Protein AF-A0AAJ4YE68-F1 (afdb_monomer)

Mean predicted aligned error: 7.43 Å

pLDDT: mean 83.28, std 15.43, range [33.69, 95.69]

Solvent-accessible surface area (backbone atoms only — not comparable to full-atom values): 8503 Å² total; per-residue (Å²): 137,77,90,70,86,53,52,53,74,49,74,46,67,53,86,79,71,97,72,78,99,68,93,72,57,40,50,28,40,37,40,33,20,41,82,86,69,44,85,70,48,79,36,63,27,60,34,68,46,67,45,74,60,41,72,45,84,48,77,88,65,22,32,41,31,28,16,30,28,78,40,87,44,71,95,95,35,69,44,46,48,10,25,44,34,35,32,33,71,88,68,31,46,57,79,46,74,46,80,37,85,55,59,35,93,74,66,44,16,32,33,42,45,56,59,48,80,46,79,57,90,58,30,42,35,38,43,19,41,22,80,42,51,95,47,94,90,53,65,48,81,46,78,48,76,45,80,104

Foldseek 3Di:
DDPPPQKDKDKAFDDDDDDDPDDFFTKIWIWIAGNVRHTDDTAIEGHQFNAWADWDDDPDQKIKIKGWHWDDDPDPDIATWIWIWIARNVHRYTPDIDTDRDADPCRHHQSQHDKDWDDDPQKIKIWGFHPPPPDPPPTDIDIDMDGD

Secondary structure (DSSP, 8-state):
--TTTT-EEEEEEPPPP---SSS-PEEEEEEEE-TTS-EEEEEEEEES-SEEEEEEE-STTEEEEEEE--EE-STT-EE--EEEEEEETTT--EEEEEEE--B-TTSSBTTSS-EEEEEETTEEEEEE--S--SSTT-PPPEEEEEE-

Structure (mmCIF, N/CA/C/O backbone):
data_AF-A0AAJ4YE68-F1
#
_entry.id   AF-A0AAJ4YE68-F1
#
loop_
_atom_site.group_PDB
_atom_site.id
_atom_site.type_symbol
_atom_site.label_atom_id
_atom_site.label_alt_id
_atom_site.label_comp_id
_atom_site.label_asym_id
_atom_site.label_entity_id
_atom_site.label_seq_id
_atom_site.pdbx_PDB_ins_code
_atom_site.Cartn_x
_atom_site.Cartn_y
_atom_site.Cartn_z
_atom_site.occupancy
_atom_site.B_iso_or_equiv
_atom_site.auth_seq_id
_atom_site.auth_comp_id
_atom_site.auth_asym_id
_atom_site.auth_atom_id
_atom_site.pdbx_PDB_model_num
ATOM 1 N N . MET A 1 1 ? -19.973 2.011 15.932 1.00 33.69 1 MET A N 1
ATOM 2 C CA . MET A 1 1 ? -19.711 3.084 14.948 1.00 33.69 1 MET A CA 1
ATOM 3 C C . MET A 1 1 ? -18.455 3.819 15.403 1.00 33.69 1 MET A C 1
ATOM 5 O O . MET A 1 1 ? -18.570 4.706 16.238 1.00 33.69 1 MET A O 1
ATOM 9 N N . SER A 1 2 ? -17.265 3.352 14.993 1.00 38.34 2 SER A N 1
ATOM 10 C CA . SER A 1 2 ? -15.986 3.908 15.466 1.00 38.34 2 SER A CA 1
ATOM 11 C C . SER A 1 2 ? -15.625 5.186 14.702 1.00 38.34 2 SER A C 1
ATOM 13 O O . SER A 1 2 ? -15.967 5.371 13.535 1.00 38.34 2 SER A O 1
ATOM 15 N N . SER A 1 3 ? -14.990 6.110 15.411 1.00 41.69 3 SER A N 1
ATOM 16 C CA . SER A 1 3 ? -14.729 7.504 15.049 1.00 41.69 3 SER A CA 1
ATOM 17 C C . SER A 1 3 ? -13.589 7.712 14.042 1.00 41.69 3 SER A C 1
ATOM 19 O O . SER A 1 3 ? -13.068 8.818 13.944 1.00 41.69 3 SER A O 1
ATOM 21 N N . VAL A 1 4 ? -13.183 6.686 13.290 1.00 47.34 4 VAL A N 1
ATOM 22 C CA . VAL A 1 4 ? -12.013 6.760 12.387 1.00 47.34 4 VAL A CA 1
ATOM 23 C C . VAL A 1 4 ? -12.332 7.478 11.064 1.00 47.34 4 VAL A C 1
ATOM 25 O O . VAL A 1 4 ? -11.439 7.887 10.331 1.00 47.34 4 VAL A O 1
ATOM 28 N N . ASN A 1 5 ? -13.611 7.727 10.774 1.00 44.28 5 ASN A N 1
ATOM 29 C CA . ASN A 1 5 ? -14.083 8.095 9.436 1.00 44.28 5 ASN A CA 1
ATOM 30 C C . ASN A 1 5 ? -13.727 9.492 8.895 1.00 44.28 5 ASN A C 1
ATOM 32 O O . ASN A 1 5 ? -14.283 9.867 7.865 1.00 44.28 5 ASN A O 1
ATOM 36 N N . ARG A 1 6 ? -12.857 10.292 9.527 1.00 52.28 6 ARG A N 1
ATOM 37 C CA . ARG A 1 6 ? -12.516 11.630 8.992 1.00 52.28 6 ARG A CA 1
ATOM 38 C C . ARG A 1 6 ? -11.093 12.110 9.273 1.00 52.28 6 ARG A C 1
ATOM 40 O O . ARG A 1 6 ? -10.866 13.318 9.298 1.00 52.28 6 ARG A O 1
ATOM 47 N N . CYS A 1 7 ? -10.149 11.204 9.494 1.00 57.41 7 CYS A N 1
ATOM 48 C CA . CYS A 1 7 ? -8.756 11.607 9.636 1.00 57.41 7 CYS A CA 1
ATOM 49 C C . CYS A 1 7 ? -8.029 11.510 8.294 1.00 57.41 7 CYS A C 1
ATOM 51 O O . CYS A 1 7 ? -8.084 10.471 7.640 1.00 57.41 7 CYS A O 1
ATOM 53 N N . ALA A 1 8 ? -7.349 12.585 7.884 1.00 70.00 8 ALA A N 1
ATOM 54 C CA . ALA A 1 8 ? -6.359 12.491 6.814 1.00 70.00 8 ALA A CA 1
ATOM 55 C C . ALA A 1 8 ? -5.146 11.727 7.350 1.00 70.00 8 ALA A C 1
ATOM 57 O O . ALA A 1 8 ? -4.803 11.856 8.531 1.00 70.00 8 ALA A O 1
ATOM 58 N N . VAL A 1 9 ? -4.525 10.918 6.497 1.00 78.69 9 VAL A N 1
ATOM 59 C CA . VAL A 1 9 ? -3.406 10.063 6.882 1.00 78.69 9 VAL A CA 1
ATOM 60 C C . VAL A 1 9 ? -2.282 10.229 5.877 1.00 78.69 9 VAL A C 1
ATOM 62 O O . VAL A 1 9 ? -2.517 10.271 4.673 1.00 78.69 9 VAL A O 1
ATOM 65 N N . ALA A 1 10 ? -1.064 10.350 6.387 1.00 80.81 10 ALA A N 1
ATOM 66 C CA . ALA A 1 10 ? 0.145 10.417 5.585 1.00 80.81 10 ALA A CA 1
ATOM 67 C C . ALA A 1 10 ? 1.216 9.527 6.211 1.00 80.81 10 ALA A C 1
ATOM 69 O O . ALA A 1 10 ? 1.218 9.311 7.426 1.00 80.81 10 ALA A O 1
ATOM 70 N N . SER A 1 11 ? 2.163 9.062 5.400 1.00 84.06 11 SER A N 1
ATOM 71 C CA . SER A 1 11 ? 3.435 8.583 5.932 1.00 84.06 11 SER A CA 1
ATOM 72 C C . SER A 1 11 ? 4.601 9.319 5.317 1.00 84.06 11 SER A C 1
ATOM 74 O O . SER A 1 11 ? 4.532 9.810 4.192 1.00 84.06 11 SER A O 1
ATOM 76 N N . ARG A 1 12 ? 5.698 9.349 6.062 1.00 84.00 12 ARG A N 1
ATOM 77 C CA . ARG A 1 12 ? 7.010 9.687 5.526 1.00 84.00 12 ARG A CA 1
ATOM 78 C C . ARG A 1 12 ? 8.027 8.678 6.021 1.00 84.00 12 ARG A C 1
ATOM 80 O O . ARG A 1 12 ? 7.932 8.176 7.142 1.00 84.00 12 ARG A O 1
ATOM 87 N N . ARG A 1 13 ? 9.016 8.385 5.185 1.00 77.75 13 ARG A N 1
ATOM 88 C CA . ARG A 1 13 ? 10.140 7.534 5.571 1.00 77.75 13 ARG A CA 1
ATOM 89 C C . ARG A 1 13 ? 10.952 8.250 6.650 1.00 77.75 13 ARG A C 1
ATOM 91 O O . ARG A 1 13 ? 11.334 9.404 6.462 1.00 77.75 13 ARG A O 1
ATOM 98 N N . ALA A 1 14 ? 11.219 7.581 7.767 1.00 72.81 14 ALA A N 1
ATOM 99 C CA . ALA A 1 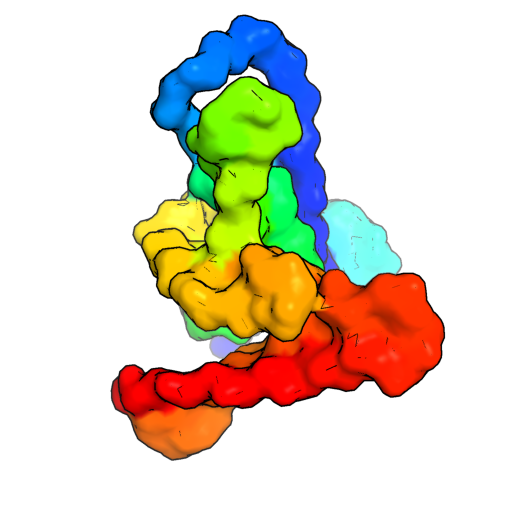14 ? 12.078 8.143 8.803 1.00 72.81 14 ALA A CA 1
ATOM 100 C C . ALA A 1 14 ? 13.514 8.283 8.265 1.00 72.81 14 ALA A C 1
ATOM 102 O O . ALA A 1 14 ? 14.005 7.407 7.544 1.00 72.81 14 ALA A O 1
ATOM 103 N N . SER A 1 15 ? 14.194 9.383 8.605 1.00 57.62 15 SER A N 1
ATOM 104 C CA . SER A 1 15 ? 15.568 9.651 8.164 1.00 57.62 15 SER A CA 1
ATOM 105 C C . SER A 1 15 ? 16.502 8.497 8.535 1.00 57.62 15 SER A C 1
ATOM 107 O O . SER A 1 15 ? 16.656 8.149 9.706 1.00 57.62 15 SER A O 1
ATOM 109 N N . ALA A 1 16 ? 17.143 7.900 7.529 1.00 52.09 16 ALA A N 1
ATOM 110 C CA . ALA A 1 16 ? 18.028 6.760 7.721 1.00 52.09 16 ALA A CA 1
ATOM 111 C C . ALA A 1 16 ? 19.314 7.172 8.461 1.00 52.09 16 ALA A C 1
ATOM 113 O O . ALA A 1 16 ? 20.110 7.961 7.949 1.00 52.09 16 ALA A O 1
ATOM 114 N N . SER A 1 17 ? 19.588 6.565 9.621 1.00 41.03 17 SER A N 1
ATOM 115 C CA . SER A 1 17 ? 20.983 6.319 9.995 1.00 41.03 17 SER A CA 1
ATOM 116 C C . SER A 1 17 ? 21.514 5.214 9.071 1.00 41.03 17 SER A C 1
ATOM 118 O O . SER A 1 17 ? 20.764 4.327 8.660 1.00 41.03 17 SER A O 1
ATOM 120 N N . ARG A 1 18 ? 22.781 5.315 8.648 1.00 42.06 18 ARG A N 1
ATOM 121 C CA . ARG A 1 18 ? 23.404 4.412 7.662 1.00 42.06 18 ARG A CA 1
ATOM 122 C C . ARG A 1 18 ? 23.230 2.948 8.082 1.00 42.06 18 ARG A C 1
ATOM 124 O O . ARG A 1 18 ? 23.938 2.480 8.968 1.00 42.06 18 ARG A O 1
ATOM 131 N N . ILE A 1 19 ? 22.333 2.219 7.424 1.00 43.06 19 ILE A N 1
ATOM 132 C CA . ILE A 1 19 ? 22.151 0.779 7.623 1.00 43.06 19 ILE A CA 1
ATOM 133 C C . ILE A 1 19 ? 22.216 0.098 6.254 1.00 43.06 19 ILE A C 1
ATOM 135 O O . ILE A 1 19 ? 21.577 0.518 5.293 1.00 43.06 19 ILE A O 1
ATOM 139 N N . SER A 1 20 ? 23.074 -0.920 6.174 1.00 37.81 20 SER A N 1
ATOM 140 C CA . SER A 1 20 ? 23.485 -1.631 4.964 1.00 37.81 20 SER A CA 1
ATOM 141 C C . SER A 1 20 ? 22.326 -2.261 4.192 1.00 37.81 20 SER A C 1
ATOM 143 O O . SER A 1 20 ? 21.433 -2.867 4.785 1.00 37.81 20 SER A O 1
ATOM 145 N N . ALA A 1 21 ? 22.431 -2.210 2.864 1.00 41.38 21 ALA A N 1
ATOM 146 C CA . ALA A 1 21 ? 21.549 -2.828 1.882 1.00 41.38 21 ALA A CA 1
ATOM 147 C C . ALA A 1 21 ? 21.530 -4.367 1.975 1.00 41.38 21 ALA A C 1
ATOM 149 O O . ALA A 1 21 ? 22.165 -5.064 1.193 1.00 41.38 21 ALA A O 1
ATOM 150 N N . SER A 1 22 ? 20.800 -4.919 2.942 1.00 47.12 22 SER A N 1
ATOM 151 C CA . SER A 1 22 ? 20.222 -6.258 2.821 1.00 47.12 22 SER A CA 1
ATOM 152 C C . SER A 1 22 ? 19.053 -6.420 3.800 1.00 47.12 22 SER A C 1
ATOM 154 O O . SER A 1 22 ? 19.225 -6.379 5.014 1.00 47.12 22 SER A O 1
ATOM 156 N N . ARG A 1 23 ? 17.849 -6.605 3.244 1.00 51.75 23 ARG A N 1
ATOM 157 C CA . ARG A 1 23 ? 16.652 -7.149 3.916 1.00 51.75 23 ARG A CA 1
ATOM 158 C C . ARG A 1 23 ? 16.192 -6.466 5.213 1.00 51.75 23 ARG A C 1
ATOM 160 O O . ARG A 1 23 ? 16.127 -7.132 6.246 1.00 51.75 23 ARG A O 1
ATOM 167 N N . ARG A 1 24 ? 15.788 -5.195 5.190 1.00 63.81 24 ARG A N 1
ATOM 168 C CA . ARG A 1 24 ? 14.969 -4.661 6.294 1.00 63.81 24 ARG A CA 1
ATOM 169 C C . ARG A 1 24 ? 13.847 -3.775 5.786 1.00 63.81 24 ARG A C 1
ATOM 171 O O . ARG A 1 24 ? 14.075 -2.933 4.923 1.00 63.81 24 ARG A O 1
ATOM 178 N N . ALA A 1 25 ? 12.669 -3.999 6.361 1.00 76.69 25 ALA A N 1
ATOM 179 C CA . ALA A 1 25 ? 11.540 -3.090 6.306 1.00 76.69 25 ALA A CA 1
ATOM 180 C C . ALA A 1 25 ? 12.006 -1.654 6.608 1.00 76.69 25 ALA A C 1
ATOM 182 O O . ALA A 1 25 ? 12.835 -1.428 7.497 1.00 76.69 25 ALA A O 1
ATOM 183 N N . ALA A 1 26 ? 11.507 -0.695 5.837 1.00 84.19 26 ALA A N 1
ATOM 184 C CA . ALA A 1 26 ? 11.708 0.718 6.086 1.00 84.19 26 ALA A CA 1
ATOM 185 C C . ALA A 1 26 ? 10.900 1.146 7.318 1.00 84.19 26 ALA A C 1
ATOM 187 O O . ALA A 1 26 ? 9.836 0.601 7.601 1.00 84.19 26 ALA A O 1
ATOM 188 N N . SER A 1 27 ? 11.422 2.124 8.059 1.00 90.69 27 SER A N 1
ATOM 189 C CA . SER A 1 27 ? 10.687 2.764 9.150 1.00 90.69 27 SER A CA 1
ATOM 190 C C . SER A 1 27 ? 9.893 3.941 8.598 1.00 90.69 27 SER A C 1
ATOM 192 O O . SER A 1 27 ? 10.443 4.773 7.871 1.00 90.69 27 SER A O 1
ATOM 194 N N . HIS A 1 28 ? 8.626 4.028 8.982 1.00 91.75 28 HIS A N 1
ATOM 195 C CA . HIS A 1 28 ? 7.697 5.071 8.570 1.00 91.75 28 HIS A CA 1
ATOM 196 C C . HIS A 1 28 ? 7.150 5.786 9.794 1.00 91.75 28 HIS A C 1
ATOM 198 O O . HIS A 1 28 ? 6.740 5.144 10.759 1.00 91.75 28 HIS A O 1
ATOM 204 N N . GLU A 1 29 ? 7.119 7.111 9.727 1.00 93.81 29 GLU A N 1
ATOM 205 C CA . GLU A 1 29 ? 6.285 7.920 10.607 1.00 93.81 29 GLU A CA 1
ATOM 206 C C . GLU A 1 29 ? 4.912 8.035 9.956 1.00 93.81 29 GLU A C 1
ATOM 208 O O . GLU A 1 29 ? 4.802 8.483 8.814 1.00 93.81 29 GLU A O 1
ATOM 213 N N . ILE A 1 30 ? 3.880 7.600 10.669 1.00 93.44 30 ILE A N 1
ATOM 214 C CA . ILE A 1 30 ? 2.484 7.640 10.239 1.00 93.44 30 ILE A CA 1
ATOM 215 C C . ILE A 1 30 ? 1.806 8.767 11.001 1.00 93.44 30 ILE A C 1
ATOM 217 O O . ILE A 1 30 ? 1.782 8.775 12.233 1.00 93.44 30 ILE A O 1
ATOM 221 N N . LEU A 1 31 ? 1.251 9.713 10.260 1.00 93.31 31 LEU A N 1
ATOM 222 C CA . LEU A 1 31 ? 0.628 10.913 10.792 1.00 93.31 31 LEU A CA 1
ATOM 223 C C . LEU A 1 31 ? -0.873 10.827 10.551 1.00 93.31 31 LEU A C 1
ATOM 225 O O . LEU A 1 31 ? -1.308 10.553 9.433 1.00 93.31 31 LEU A O 1
ATOM 229 N N . THR A 1 32 ? -1.660 11.086 11.589 1.00 92.12 32 THR A N 1
ATOM 230 C CA . THR A 1 32 ? -3.118 11.221 11.480 1.00 92.12 32 THR A CA 1
ATOM 231 C C . THR A 1 32 ? -3.520 12.637 11.841 1.00 92.12 32 THR A C 1
ATOM 233 O O . THR A 1 32 ? -2.963 13.215 12.775 1.00 92.12 32 THR A O 1
ATOM 236 N N . PHE A 1 33 ? -4.493 13.191 11.127 1.00 91.12 33 PHE A N 1
ATOM 237 C CA . PHE A 1 33 ? -4.955 14.563 11.321 1.00 91.12 33 PHE A CA 1
ATOM 238 C C . PHE A 1 33 ? -6.445 14.599 11.641 1.00 91.12 33 PHE A C 1
ATOM 240 O O . PHE A 1 33 ? -7.193 13.765 11.148 1.00 91.12 33 PHE A O 1
ATOM 247 N N . THR A 1 34 ? -6.899 15.571 12.427 1.00 90.62 34 THR A N 1
ATOM 248 C CA . THR A 1 34 ? -8.328 15.843 12.626 1.00 90.62 34 THR A CA 1
ATOM 249 C C . THR A 1 34 ? -8.966 16.351 11.323 1.00 90.62 34 THR A C 1
ATOM 251 O O . THR A 1 34 ? -8.254 16.793 10.417 1.00 90.62 34 THR A O 1
ATOM 254 N N . PRO A 1 35 ? -10.309 16.389 11.214 1.00 88.94 35 PRO A N 1
ATOM 255 C CA . PRO A 1 35 ? -10.979 16.983 10.053 1.00 88.94 35 PRO A CA 1
ATOM 256 C C . PRO A 1 35 ? -10.649 18.469 9.834 1.00 88.94 35 PRO A C 1
ATOM 258 O O . PRO A 1 35 ? -10.864 18.986 8.742 1.00 88.94 35 PRO A O 1
ATOM 261 N N . ALA A 1 36 ? -10.151 19.159 10.867 1.00 91.81 36 ALA A N 1
ATOM 262 C CA . ALA A 1 36 ? -9.690 20.543 10.789 1.00 91.81 36 ALA A CA 1
ATOM 263 C C . ALA A 1 36 ? -8.237 20.670 10.281 1.00 91.81 36 ALA A C 1
ATOM 265 O O . ALA A 1 36 ? -7.747 21.784 10.125 1.00 91.81 36 ALA A O 1
ATOM 266 N N . GLY A 1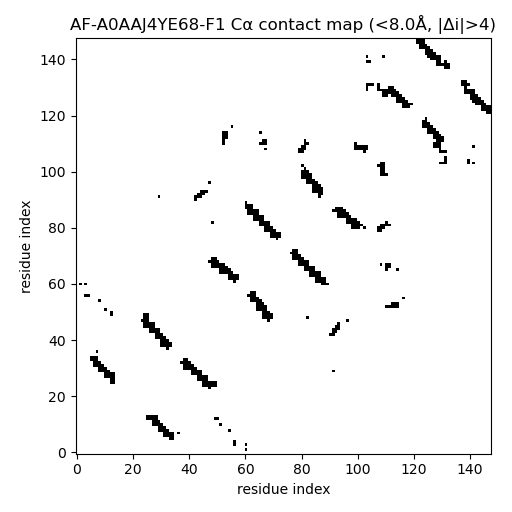 37 ? -7.550 19.551 10.018 1.00 91.38 37 GLY A N 1
ATOM 267 C CA . GLY A 1 37 ? -6.157 19.520 9.565 1.00 91.38 37 GLY A CA 1
ATOM 268 C C . GLY A 1 37 ? -5.122 19.583 10.692 1.00 91.38 37 GLY A C 1
ATOM 269 O O . GLY A 1 37 ? -3.937 19.754 10.423 1.00 91.38 37 GLY A O 1
ATOM 270 N N . GLU A 1 38 ? -5.537 19.443 11.950 1.00 93.56 38 GLU A N 1
ATOM 271 C CA . GLU A 1 38 ? -4.620 19.455 13.095 1.00 93.56 38 GLU A CA 1
ATOM 272 C C . GLU A 1 38 ? -4.006 18.071 13.303 1.00 93.56 38 GLU A C 1
ATOM 274 O O . GLU A 1 38 ? -4.708 17.069 13.191 1.00 93.56 38 GLU A O 1
ATOM 279 N N . LEU A 1 39 ? -2.718 17.989 13.641 1.00 94.12 39 LEU A N 1
ATOM 280 C CA . LEU A 1 39 ? -2.079 16.709 13.949 1.00 94.12 39 LEU A CA 1
ATOM 281 C C . LEU A 1 39 ? -2.758 16.059 15.166 1.00 94.12 39 LEU A C 1
ATOM 283 O O . LEU A 1 39 ? -2.777 16.624 16.257 1.00 94.12 39 LEU A O 1
ATOM 287 N N . HIS A 1 40 ? -3.299 14.859 14.975 1.00 92.88 40 HIS A N 1
ATOM 288 C CA . HIS A 1 40 ? -3.983 14.086 16.008 1.00 92.88 40 HIS A CA 1
ATOM 289 C C . HIS A 1 40 ? -3.061 13.060 16.676 1.00 92.88 40 HIS A C 1
ATOM 291 O O . HIS A 1 40 ? -3.087 12.907 17.898 1.00 92.88 40 HIS A O 1
ATOM 297 N N . ARG A 1 41 ? -2.262 12.332 15.886 1.00 92.00 41 ARG A N 1
ATOM 298 C CA . ARG A 1 41 ? -1.362 11.280 16.382 1.00 92.00 41 ARG A CA 1
ATOM 299 C C . ARG A 1 41 ? -0.200 11.054 15.427 1.00 92.00 41 ARG A C 1
ATOM 301 O O . ARG A 1 41 ? -0.391 11.110 14.213 1.00 92.00 41 ARG A O 1
ATOM 308 N N . GLU A 1 42 ? 0.943 10.700 16.003 1.00 94.94 42 GLU A N 1
ATOM 309 C CA . GLU A 1 42 ? 2.098 10.138 15.306 1.00 94.94 42 GLU A CA 1
ATOM 310 C C . GLU A 1 42 ? 2.309 8.689 15.754 1.00 94.94 42 GLU A C 1
ATOM 312 O O . GLU A 1 42 ? 2.217 8.374 16.943 1.00 94.94 42 GLU A O 1
ATOM 317 N N . LEU A 1 43 ? 2.577 7.803 14.802 1.00 93.38 43 LEU A N 1
ATOM 318 C CA . LEU A 1 43 ? 2.905 6.400 15.035 1.00 93.38 43 LEU A CA 1
ATOM 319 C C . LEU A 1 43 ? 4.169 6.043 14.256 1.00 93.38 43 LEU A C 1
ATOM 321 O O . LEU A 1 43 ? 4.504 6.695 13.268 1.00 93.38 43 LEU A O 1
ATOM 325 N N . VAL A 1 44 ? 4.844 4.975 14.675 1.00 93.56 44 VAL A N 1
ATOM 326 C CA . VAL A 1 44 ? 5.986 4.422 13.944 1.00 93.56 44 VAL A CA 1
ATOM 327 C C . VAL A 1 44 ? 5.637 3.018 13.482 1.00 93.56 44 VAL A C 1
ATOM 329 O O . VAL A 1 44 ? 5.297 2.163 14.296 1.00 93.56 44 VAL A O 1
ATOM 332 N N . GLY A 1 45 ? 5.737 2.790 12.176 1.00 91.12 45 GLY A N 1
ATOM 333 C CA . GLY A 1 45 ? 5.493 1.498 11.548 1.00 91.12 45 GLY A CA 1
ATOM 334 C C . GLY A 1 45 ? 6.711 1.010 10.775 1.00 91.12 45 GLY A C 1
ATOM 335 O O . GLY A 1 45 ? 7.555 1.800 10.350 1.00 91.12 45 GLY A O 1
ATOM 336 N N . GLN A 1 46 ? 6.803 -0.304 10.588 1.00 94.00 46 GLN A N 1
ATOM 337 C CA . GLN A 1 46 ? 7.803 -0.924 9.722 1.00 94.00 46 GLN A CA 1
ATOM 338 C C . GLN A 1 46 ? 7.114 -1.645 8.571 1.00 94.00 46 GLN A C 1
ATOM 340 O O . GLN A 1 46 ? 6.244 -2.473 8.818 1.00 94.00 46 GLN A O 1
ATOM 345 N N . SER A 1 47 ? 7.523 -1.332 7.344 1.00 93.12 47 SER A N 1
ATOM 346 C CA . SER A 1 47 ? 6.916 -1.847 6.113 1.00 93.12 47 SER A CA 1
ATOM 347 C C . SER A 1 47 ? 7.980 -2.226 5.083 1.00 93.12 47 SER A C 1
ATOM 349 O O . SER A 1 47 ? 9.046 -1.608 5.027 1.00 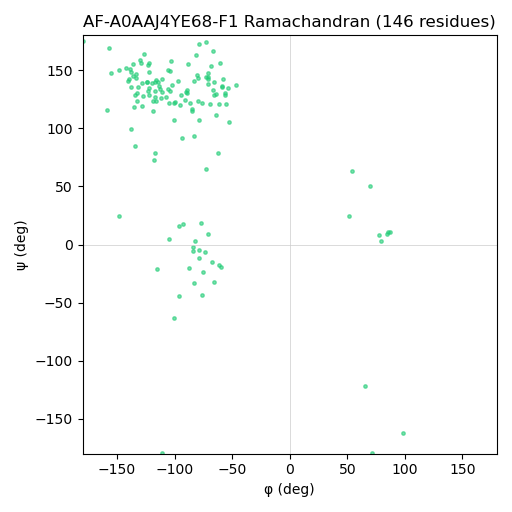93.12 47 SER A O 1
ATOM 351 N N . HIS A 1 48 ? 7.714 -3.233 4.252 1.00 91.75 48 HIS A N 1
ATOM 352 C CA . HIS A 1 48 ? 8.573 -3.532 3.098 1.00 91.75 48 HIS A CA 1
ATOM 353 C C . HIS A 1 48 ? 8.384 -2.535 1.949 1.00 91.75 48 HIS A C 1
ATOM 355 O O . HIS A 1 48 ? 9.300 -2.349 1.145 1.00 91.75 48 HIS A O 1
ATOM 361 N N . PHE A 1 49 ? 7.232 -1.870 1.886 1.00 92.69 49 PHE A N 1
ATOM 362 C CA . PHE A 1 49 ? 6.998 -0.763 0.968 1.00 92.69 49 PHE A CA 1
ATOM 363 C C . PHE A 1 49 ? 7.707 0.481 1.490 1.00 92.69 49 PHE A C 1
ATOM 365 O O . PHE A 1 49 ? 7.461 0.906 2.616 1.00 92.69 49 PHE A O 1
ATOM 372 N N . GLY A 1 50 ? 8.609 1.035 0.681 1.00 89.81 50 GLY A N 1
ATOM 373 C CA . GLY A 1 50 ? 9.370 2.235 1.023 1.00 89.81 50 GLY A CA 1
ATOM 374 C C . GLY A 1 50 ? 8.655 3.528 0.643 1.00 89.81 50 GLY A C 1
ATOM 375 O O . GLY A 1 50 ? 8.979 4.576 1.201 1.00 89.81 50 GLY A O 1
ATOM 376 N N . ASP A 1 51 ? 7.693 3.435 -0.273 1.00 89.44 51 ASP A N 1
ATOM 377 C CA . ASP A 1 51 ? 6.921 4.558 -0.789 1.00 89.44 51 ASP A CA 1
ATOM 378 C C . ASP A 1 51 ? 5.433 4.189 -0.843 1.00 89.44 51 ASP A C 1
ATOM 380 O O . ASP A 1 51 ? 5.055 3.228 -1.513 1.00 89.44 51 ASP A O 1
ATOM 384 N N . PHE A 1 52 ? 4.601 4.919 -0.104 1.00 93.06 52 PHE A N 1
ATOM 385 C CA . PHE A 1 52 ? 3.159 4.686 -0.010 1.00 93.06 52 PHE A CA 1
ATOM 386 C C . PHE A 1 52 ? 2.410 5.734 -0.833 1.00 93.06 52 PHE A C 1
ATOM 388 O O . PHE A 1 52 ? 2.687 6.921 -0.692 1.00 93.06 52 PHE A O 1
ATOM 395 N N . GLN A 1 53 ? 1.455 5.294 -1.656 1.00 90.50 53 GLN A N 1
ATOM 396 C CA . GLN A 1 53 ? 0.762 6.145 -2.631 1.00 90.50 53 GLN A CA 1
ATOM 397 C C . GLN A 1 53 ? -0.615 6.577 -2.116 1.00 90.50 53 GLN A C 1
ATOM 399 O O . GLN A 1 53 ? -0.824 7.754 -1.835 1.00 90.50 53 GLN A O 1
ATOM 404 N N . ASP A 1 54 ? -1.522 5.619 -1.904 1.00 91.56 54 ASP A N 1
ATOM 405 C CA . ASP A 1 54 ? -2.865 5.873 -1.376 1.00 91.56 54 ASP A CA 1
ATOM 406 C C . ASP A 1 54 ? -3.174 5.020 -0.154 1.00 91.56 54 ASP A C 1
ATOM 408 O O . ASP A 1 54 ? -2.546 3.994 0.118 1.00 91.56 54 ASP A O 1
ATOM 412 N N . CYS A 1 55 ? -4.216 5.419 0.569 1.00 91.62 55 CYS A N 1
ATOM 413 C CA . CYS A 1 55 ? -4.781 4.617 1.634 1.00 91.62 55 CYS A CA 1
ATOM 414 C C . CYS A 1 55 ? -6.306 4.732 1.682 1.00 91.62 55 CYS A C 1
ATOM 416 O O . CYS A 1 55 ? -6.898 5.741 1.302 1.00 91.62 55 CYS A O 1
ATOM 418 N N . VAL A 1 56 ? -6.951 3.679 2.176 1.00 90.38 56 VAL A N 1
ATOM 419 C CA . VAL A 1 56 ? -8.397 3.615 2.380 1.00 90.38 56 VAL A CA 1
ATOM 420 C C . VAL A 1 56 ? -8.705 2.990 3.735 1.00 90.38 56 VAL A C 1
ATOM 422 O O . VAL A 1 56 ? -7.995 2.100 4.208 1.00 90.38 56 VAL A O 1
ATOM 425 N N . VAL A 1 57 ? -9.767 3.472 4.378 1.00 88.75 57 VAL A N 1
ATOM 426 C CA . VAL A 1 57 ? -10.261 2.903 5.635 1.00 88.75 57 VAL A CA 1
ATOM 427 C C . VAL A 1 57 ? -10.797 1.494 5.383 1.00 88.75 57 VAL A C 1
ATOM 429 O O . VAL A 1 57 ? -11.567 1.272 4.451 1.00 88.75 57 VAL A O 1
ATOM 432 N N . ALA A 1 58 ? -10.394 0.558 6.236 1.00 86.62 58 ALA A N 1
ATOM 433 C CA . ALA A 1 58 ? -10.952 -0.783 6.327 1.00 86.62 58 ALA A CA 1
ATOM 434 C C . ALA A 1 58 ? -11.715 -0.938 7.656 1.00 86.62 58 ALA A C 1
ATOM 436 O O . ALA A 1 58 ? -11.823 -0.005 8.453 1.00 86.62 58 ALA A O 1
ATOM 437 N N . GLU A 1 59 ? -12.282 -2.115 7.904 1.00 84.56 59 GLU A N 1
ATOM 438 C CA . GLU A 1 59 ? -12.956 -2.393 9.173 1.00 84.56 59 GLU A CA 1
ATOM 439 C C . GLU A 1 59 ? -11.960 -2.458 10.351 1.00 84.56 59 GLU A C 1
ATOM 441 O O . GLU A 1 59 ? -10.787 -2.787 10.181 1.00 84.56 59 GLU A O 1
ATOM 446 N N . GLY A 1 60 ? -12.434 -2.165 11.568 1.00 81.56 60 GLY A N 1
ATOM 447 C CA . GLY A 1 60 ? -11.707 -2.476 12.805 1.00 81.56 60 GLY A CA 1
ATOM 448 C C . GLY A 1 60 ? -10.446 -1.643 13.044 1.00 81.56 60 GLY A C 1
ATOM 449 O O . GLY A 1 60 ? -9.388 -2.210 13.308 1.00 81.56 60 GLY A O 1
ATOM 450 N N . ASP A 1 61 ? -10.557 -0.314 12.940 1.00 88.69 61 ASP A N 1
ATOM 451 C CA . ASP A 1 61 ? -9.457 0.663 13.063 1.00 88.69 61 ASP A CA 1
ATOM 452 C C . ASP A 1 61 ? -8.244 0.341 12.173 1.00 88.69 61 ASP A C 1
ATOM 454 O O . ASP A 1 61 ? -7.115 0.750 12.449 1.00 88.69 61 ASP A O 1
ATOM 458 N N . CYS A 1 62 ? -8.474 -0.401 11.090 1.00 92.50 62 CYS A N 1
ATOM 459 C CA . CYS A 1 62 ? -7.452 -0.739 10.121 1.00 92.50 62 CYS A CA 1
ATOM 460 C C . CYS A 1 62 ? -7.583 0.117 8.865 1.00 92.50 62 CYS A C 1
ATOM 462 O O . CYS A 1 62 ? -8.653 0.621 8.522 1.00 92.50 62 CYS A O 1
ATOM 464 N N . MET A 1 63 ? -6.484 0.232 8.132 1.00 94.12 63 MET A N 1
ATOM 465 C CA . MET A 1 63 ? -6.469 0.807 6.792 1.00 94.12 63 MET A CA 1
ATOM 466 C C . MET A 1 63 ? -5.762 -0.134 5.825 1.00 94.12 63 MET A C 1
ATOM 468 O O . MET A 1 63 ? -4.944 -0.959 6.232 1.00 94.12 63 MET A O 1
ATOM 472 N N . ILE A 1 64 ? -6.082 -0.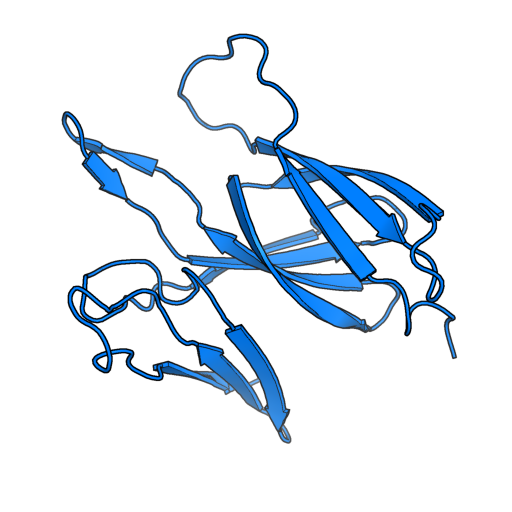004 4.542 1.00 94.06 64 ILE A N 1
ATOM 473 C CA . ILE A 1 64 ? -5.334 -0.621 3.448 1.00 94.06 64 ILE A CA 1
ATOM 474 C C . ILE A 1 64 ? -4.570 0.485 2.740 1.00 94.06 64 ILE A C 1
ATOM 476 O O . ILE A 1 64 ? -5.154 1.500 2.374 1.00 94.06 64 ILE A O 1
ATOM 480 N N . TRP A 1 65 ? -3.269 0.299 2.590 1.00 94.94 65 TRP A N 1
ATOM 481 C CA . TRP A 1 65 ? -2.356 1.238 1.961 1.00 94.94 65 TRP A CA 1
ATOM 482 C C . TRP A 1 65 ? -1.761 0.599 0.720 1.00 94.94 65 TRP A C 1
ATOM 484 O O . TRP A 1 65 ? -1.425 -0.583 0.743 1.00 94.94 65 TRP A O 1
ATOM 494 N N . THR A 1 66 ? -1.614 1.364 -0.351 1.00 95.06 66 THR A N 1
ATOM 495 C CA . THR A 1 66 ? -0.905 0.927 -1.550 1.00 95.06 66 THR A CA 1
ATOM 496 C C . THR A 1 66 ? 0.521 1.443 -1.505 1.00 95.06 66 THR A C 1
ATOM 498 O O . THR A 1 66 ? 0.781 2.553 -1.037 1.00 95.06 66 THR A O 1
ATOM 501 N N . GLY A 1 67 ? 1.472 0.626 -1.942 1.00 93.12 67 GLY A N 1
ATOM 502 C CA . GLY A 1 67 ? 2.873 1.000 -1.842 1.00 93.12 67 GLY A CA 1
ATOM 503 C C . GLY A 1 67 ? 3.776 0.294 -2.832 1.00 93.12 67 GLY A C 1
ATOM 504 O O . GLY A 1 67 ? 3.379 -0.651 -3.512 1.00 93.12 67 GLY A O 1
ATOM 505 N N . ILE A 1 68 ? 5.003 0.795 -2.900 1.00 92.25 68 ILE A N 1
ATOM 506 C CA . ILE A 1 68 ? 6.068 0.336 -3.779 1.00 92.25 68 I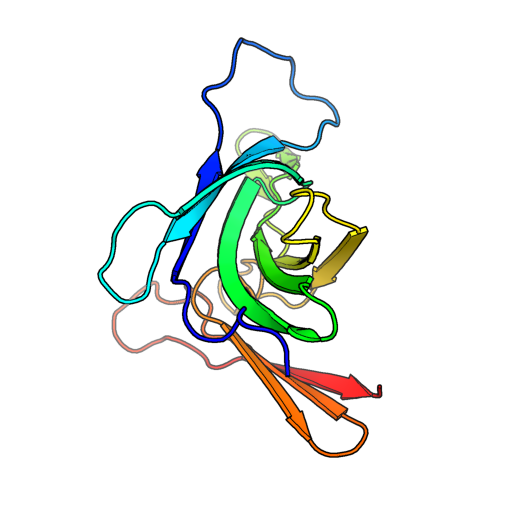LE A CA 1
ATOM 507 C C . ILE A 1 68 ? 7.221 -0.156 -2.919 1.00 92.25 68 ILE A C 1
ATOM 509 O O . ILE A 1 68 ? 7.746 0.559 -2.058 1.00 92.25 68 ILE A O 1
ATOM 513 N N . ALA A 1 69 ? 7.603 -1.409 -3.139 1.00 90.69 69 ALA A N 1
ATOM 514 C CA . ALA A 1 69 ? 8.851 -1.935 -2.614 1.00 90.69 69 ALA A CA 1
ATOM 515 C C . ALA A 1 69 ? 9.961 -1.644 -3.626 1.00 90.69 69 ALA A C 1
ATOM 517 O O . ALA A 1 69 ? 9.703 -1.487 -4.814 1.00 90.69 69 ALA A O 1
ATOM 518 N N . GLU A 1 70 ? 11.206 -1.581 -3.169 1.00 87.19 70 GLU A N 1
ATOM 519 C CA . GLU A 1 70 ? 12.357 -1.379 -4.045 1.00 87.19 70 GLU A CA 1
ATOM 520 C C . GLU A 1 70 ? 13.392 -2.462 -3.759 1.00 87.19 70 GLU A C 1
ATOM 522 O O . GLU A 1 70 ? 13.900 -2.588 -2.642 1.00 87.19 70 GLU A O 1
ATOM 527 N N . TYR A 1 71 ? 13.698 -3.258 -4.780 1.00 84.44 71 TYR A N 1
ATOM 528 C CA . TYR A 1 71 ? 14.702 -4.308 -4.711 1.00 84.44 71 TYR A CA 1
ATOM 529 C C . TYR A 1 71 ? 15.830 -4.007 -5.693 1.00 84.44 71 TYR A C 1
ATOM 531 O O . TYR A 1 71 ? 15.555 -3.739 -6.862 1.00 84.44 71 TYR A O 1
ATOM 539 N N . PRO A 1 72 ? 17.103 -4.100 -5.276 1.00 84.56 72 PRO A N 1
ATOM 540 C CA . PRO A 1 72 ? 18.220 -4.006 -6.206 1.00 84.56 72 PRO A CA 1
ATOM 541 C C . PRO A 1 72 ? 18.090 -5.047 -7.324 1.00 84.56 72 PRO A C 1
ATOM 543 O O . PRO A 1 72 ? 17.892 -6.232 -7.047 1.00 84.56 72 PRO A O 1
ATOM 546 N N . ASN A 1 73 ? 18.230 -4.616 -8.576 1.00 82.12 73 ASN A N 1
ATOM 547 C CA . ASN A 1 73 ? 18.150 -5.477 -9.752 1.00 82.12 73 ASN A CA 1
ATOM 548 C C . ASN A 1 73 ? 19.302 -5.174 -10.724 1.00 82.12 73 ASN A C 1
ATOM 550 O O . ASN A 1 73 ? 19.160 -4.402 -11.670 1.00 82.12 73 ASN A O 1
ATOM 554 N N . GLY A 1 74 ? 20.460 -5.789 -10.472 1.00 83.31 74 GLY A N 1
ATOM 555 C CA . GLY A 1 74 ? 21.675 -5.583 -11.264 1.00 83.31 74 GLY A CA 1
ATOM 556 C C . GLY A 1 74 ? 22.335 -4.206 -11.062 1.00 83.31 74 GLY A C 1
ATOM 557 O O . GLY A 1 74 ? 21.880 -3.398 -10.250 1.00 83.31 74 GLY A O 1
ATOM 558 N N . PRO A 1 75 ? 23.453 -3.928 -11.758 1.00 84.50 75 PRO A N 1
ATOM 559 C CA . PRO A 1 75 ? 24.162 -2.656 -11.634 1.00 84.50 75 PRO A CA 1
ATOM 560 C C . PRO A 1 75 ? 23.303 -1.475 -12.109 1.00 84.50 75 PRO A C 1
ATOM 562 O O . PRO A 1 75 ? 23.024 -1.344 -13.297 1.00 84.50 75 PRO A O 1
ATOM 565 N N . GLY A 1 76 ? 22.898 -0.610 -11.175 1.00 75.06 76 GLY A N 1
ATOM 566 C CA . GLY A 1 76 ? 22.134 0.612 -11.459 1.00 75.06 76 GLY A CA 1
ATOM 567 C C . GLY A 1 76 ? 20.633 0.414 -11.699 1.00 75.06 76 GLY A C 1
ATOM 568 O O . GLY A 1 76 ? 19.950 1.392 -11.983 1.00 75.06 76 GLY A O 1
ATOM 569 N N . GLY A 1 77 ? 20.118 -0.814 -11.580 1.00 77.25 77 GLY A N 1
ATOM 570 C CA . GLY A 1 77 ? 18.698 -1.119 -11.742 1.00 77.25 77 GLY A CA 1
ATOM 571 C C . GLY A 1 77 ? 17.996 -1.394 -10.414 1.00 77.25 77 GLY A C 1
ATOM 572 O O . GLY A 1 77 ? 18.593 -1.926 -9.473 1.00 77.25 77 GLY A O 1
ATOM 573 N N . ALA A 1 78 ? 16.704 -1.076 -10.358 1.00 83.12 78 ALA A N 1
ATOM 574 C CA . ALA A 1 78 ? 15.812 -1.454 -9.270 1.00 83.12 78 ALA A CA 1
ATOM 575 C C . ALA A 1 78 ? 14.559 -2.132 -9.839 1.00 83.12 78 ALA A C 1
ATOM 577 O O . ALA A 1 78 ? 14.021 -1.714 -10.862 1.00 83.12 78 ALA A O 1
ATOM 578 N N . LEU A 1 79 ? 14.105 -3.195 -9.180 1.00 83.38 79 LEU A N 1
ATOM 579 C CA . LEU A 1 79 ? 12.777 -3.761 -9.370 1.00 83.38 79 LEU A CA 1
ATOM 580 C C . LEU A 1 79 ? 11.839 -3.087 -8.367 1.00 83.38 79 LEU A C 1
ATOM 582 O O . LEU A 1 79 ? 12.101 -3.128 -7.163 1.00 83.38 79 LEU A O 1
ATOM 586 N N . GLN A 1 80 ? 10.752 -2.499 -8.862 1.00 87.06 80 GLN A N 1
ATOM 587 C CA . GLN A 1 80 ? 9.797 -1.738 -8.057 1.00 87.06 80 GLN A CA 1
ATOM 588 C C . GLN A 1 80 ? 8.402 -2.385 -8.080 1.00 87.06 80 GLN A C 1
ATOM 590 O O . GLN A 1 80 ? 7.511 -1.894 -8.777 1.00 87.06 80 GLN A O 1
ATOM 595 N N . PRO A 1 81 ? 8.195 -3.530 -7.397 1.00 88.94 81 PRO A N 1
ATOM 596 C CA . PRO A 1 81 ? 6.894 -4.176 -7.388 1.00 88.94 81 PRO A CA 1
ATOM 597 C C . PRO A 1 81 ? 5.911 -3.384 -6.523 1.00 88.94 81 PRO A C 1
ATOM 599 O O . PRO A 1 81 ? 6.268 -2.839 -5.473 1.00 88.94 81 PRO A O 1
ATOM 602 N N . GLY A 1 82 ? 4.659 -3.362 -6.975 1.00 92.75 82 GLY A N 1
ATOM 603 C CA . GLY A 1 82 ? 3.554 -2.796 -6.219 1.00 92.75 82 GLY A CA 1
ATOM 604 C C . GLY A 1 82 ? 3.044 -3.726 -5.126 1.00 92.75 82 GLY A C 1
ATOM 605 O O . GLY A 1 82 ? 3.425 -4.899 -5.043 1.00 92.75 82 GLY A O 1
ATOM 606 N N . GLY A 1 83 ? 2.136 -3.223 -4.299 1.00 94.75 83 GLY A N 1
ATOM 607 C CA . GLY A 1 83 ? 1.513 -4.024 -3.259 1.00 94.75 83 GLY A CA 1
ATOM 608 C C . GLY A 1 83 ? 0.493 -3.289 -2.407 1.00 94.75 83 GLY A C 1
ATOM 609 O O . GLY A 1 83 ? 0.279 -2.084 -2.544 1.00 94.75 83 GLY A O 1
ATOM 610 N N . LEU A 1 84 ? -0.141 -4.066 -1.532 1.00 95.44 84 LEU A N 1
ATOM 611 C CA . LEU A 1 84 ? -1.105 -3.611 -0.539 1.00 95.44 84 LEU A CA 1
ATOM 612 C C . LEU A 1 84 ? -0.591 -3.961 0.858 1.00 95.44 84 LEU A C 1
ATOM 614 O O . LEU A 1 84 ? -0.102 -5.069 1.079 1.00 95.44 84 LEU A O 1
ATOM 618 N N . ALA A 1 85 ? -0.758 -3.050 1.808 1.00 95.69 85 ALA A N 1
ATOM 619 C CA . ALA A 1 85 ? -0.436 -3.246 3.211 1.00 95.69 85 ALA A CA 1
ATOM 620 C C . ALA A 1 85 ? -1.672 -2.992 4.077 1.00 95.69 85 ALA A C 1
ATOM 622 O O . ALA A 1 85 ? -2.340 -1.973 3.926 1.00 95.69 85 ALA A O 1
ATOM 623 N N . ASN A 1 86 ? -1.978 -3.895 5.003 1.00 95.56 86 ASN A N 1
ATOM 624 C CA . ASN A 1 86 ? -2.993 -3.678 6.026 1.00 95.56 86 ASN A CA 1
ATOM 625 C C . ASN A 1 86 ? -2.326 -3.176 7.305 1.00 95.56 86 ASN A C 1
ATOM 627 O O . ASN A 1 86 ? -1.492 -3.877 7.876 1.00 95.56 86 ASN A O 1
ATOM 631 N N . ILE A 1 87 ? -2.705 -1.988 7.763 1.00 95.06 87 ILE A N 1
ATOM 632 C CA . ILE A 1 87 ? -2.153 -1.361 8.963 1.00 95.06 87 ILE A CA 1
ATOM 633 C C . ILE A 1 87 ? -3.213 -1.226 10.050 1.00 95.06 87 ILE A C 1
ATOM 635 O O . ILE A 1 87 ? -4.355 -0.870 9.773 1.00 95.06 87 ILE A O 1
ATOM 639 N N . ASP A 1 88 ? -2.813 -1.479 11.291 1.00 94.38 88 ASP A N 1
ATOM 640 C CA . ASP A 1 88 ? -3.568 -1.149 12.495 1.00 94.38 88 ASP A CA 1
ATOM 641 C C . ASP A 1 88 ? -3.290 0.301 12.917 1.00 94.38 88 ASP A C 1
ATOM 643 O O . ASP A 1 88 ? -2.176 0.631 13.329 1.00 94.38 88 ASP A O 1
ATOM 647 N N . MET A 1 89 ? -4.299 1.171 12.865 1.00 92.25 89 MET A N 1
ATOM 648 C CA . MET A 1 89 ? -4.144 2.598 13.174 1.00 92.25 89 MET A CA 1
ATOM 649 C C . MET A 1 89 ? -4.101 2.908 14.675 1.00 92.25 89 MET A C 1
ATOM 651 O O . MET A 1 89 ? -3.862 4.053 15.064 1.00 92.25 89 MET A O 1
ATOM 655 N N . ASN A 1 90 ? -4.292 1.914 15.543 1.00 92.38 90 ASN A N 1
ATOM 656 C CA . ASN A 1 90 ? -4.067 2.076 16.975 1.00 92.38 90 ASN A CA 1
ATOM 657 C C . ASN A 1 90 ? -2.592 1.905 17.339 1.00 92.38 90 ASN A C 1
ATOM 659 O O . ASN A 1 90 ? -2.117 2.578 18.254 1.00 92.38 90 ASN A O 1
ATOM 663 N N . THR A 1 91 ? -1.874 1.038 16.619 1.00 93.38 91 THR A N 1
ATOM 664 C CA . THR A 1 91 ? -0.493 0.647 16.952 1.00 93.38 91 THR A CA 1
ATOM 665 C C . THR A 1 91 ? 0.551 1.066 15.918 1.00 93.38 91 THR A C 1
ATOM 667 O O . THR A 1 91 ? 1.728 1.143 16.255 1.00 93.38 91 THR A O 1
ATOM 670 N N . GLY A 1 92 ? 0.153 1.339 14.673 1.00 92.56 92 GLY A N 1
ATOM 671 C CA . GLY A 1 92 ? 1.066 1.550 13.545 1.00 92.56 92 GLY A CA 1
ATOM 672 C C . GLY A 1 92 ? 1.647 0.249 12.977 1.00 92.56 92 GLY A C 1
ATOM 673 O O . GLY A 1 92 ? 2.546 0.288 12.137 1.00 92.56 92 GLY A O 1
ATOM 674 N N . TYR A 1 93 ? 1.161 -0.909 13.435 1.00 94.75 93 TYR A N 1
ATOM 675 C CA . TYR A 1 93 ? 1.652 -2.212 13.002 1.00 94.75 93 TYR A CA 1
ATOM 676 C C . TYR A 1 93 ? 1.059 -2.611 11.645 1.00 94.75 93 TYR A C 1
ATOM 678 O O . TYR A 1 93 ? -0.162 -2.703 11.493 1.00 94.75 93 TYR A O 1
ATOM 686 N N . PHE A 1 94 ? 1.928 -2.893 10.674 1.00 93.94 94 PHE A N 1
ATOM 687 C CA . PHE A 1 94 ? 1.552 -3.484 9.391 1.00 93.94 94 PHE A CA 1
ATOM 688 C C . PHE A 1 94 ? 1.336 -4.992 9.574 1.00 93.94 94 PHE A C 1
ATOM 690 O O . PHE A 1 94 ? 2.282 -5.750 9.781 1.00 93.94 94 PHE A O 1
ATOM 697 N N . ARG A 1 95 ? 0.070 -5.418 9.548 1.00 94.06 95 ARG A N 1
ATOM 698 C CA . ARG A 1 95 ? -0.364 -6.795 9.828 1.00 94.06 95 ARG A CA 1
ATOM 699 C C . ARG A 1 95 ? -0.093 -7.740 8.664 1.00 94.06 95 ARG A C 1
ATOM 701 O O . ARG A 1 95 ? 0.353 -8.863 8.875 1.00 94.06 95 ARG A O 1
ATOM 708 N N . TYR A 1 96 ? -0.390 -7.283 7.451 1.00 94.25 96 TYR A N 1
ATOM 709 C CA . TYR A 1 96 ? -0.259 -8.064 6.227 1.00 94.25 96 TYR A CA 1
ATOM 710 C C . TYR A 1 96 ? 0.269 -7.179 5.111 1.00 94.25 96 TYR A C 1
ATOM 712 O O . TYR A 1 96 ? -0.165 -6.039 4.974 1.00 94.25 96 TYR A O 1
ATOM 720 N N . GLU A 1 97 ? 1.156 -7.728 4.293 1.00 94.94 97 GLU A N 1
ATOM 721 C CA . GLU A 1 97 ? 1.668 -7.085 3.090 1.00 94.94 97 GLU A CA 1
ATOM 722 C C . GLU A 1 97 ? 1.603 -8.096 1.953 1.00 94.94 97 GLU A C 1
ATOM 724 O O . GLU A 1 97 ? 2.131 -9.205 2.066 1.00 94.94 97 GLU A O 1
ATOM 729 N N . VAL A 1 98 ? 0.918 -7.733 0.872 1.00 92.94 98 VAL A N 1
ATOM 730 C CA . VAL A 1 98 ? 0.720 -8.603 -0.287 1.00 92.94 98 VAL A CA 1
ATOM 731 C C . VAL A 1 98 ? 1.257 -7.924 -1.544 1.00 92.94 98 VAL A C 1
ATOM 733 O O . VAL A 1 98 ? 0.918 -6.767 -1.808 1.00 92.94 98 VAL A O 1
ATOM 736 N N . PRO A 1 99 ? 2.106 -8.606 -2.333 1.00 92.19 99 PRO A N 1
ATOM 737 C CA . PRO A 1 99 ? 2.602 -8.049 -3.579 1.00 92.19 99 PRO A CA 1
ATOM 738 C C . PRO A 1 99 ? 1.486 -8.008 -4.627 1.00 92.19 99 PRO A C 1
ATOM 740 O O . PRO A 1 99 ? 0.747 -8.976 -4.811 1.00 92.19 99 PRO A O 1
ATOM 743 N N . VAL A 1 100 ? 1.420 -6.907 -5.369 1.00 92.56 100 VAL A N 1
ATOM 744 C CA . VAL A 1 100 ? 0.655 -6.800 -6.611 1.00 92.56 100 VAL A CA 1
ATOM 745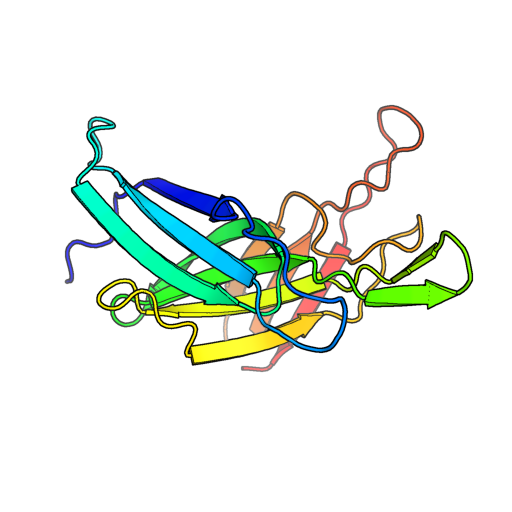 C C . VAL A 1 100 ? 1.653 -6.936 -7.752 1.00 92.56 100 VAL A C 1
ATOM 747 O O . VAL A 1 100 ? 2.454 -6.043 -8.015 1.00 92.56 100 VAL A O 1
ATOM 750 N N . THR A 1 101 ? 1.620 -8.084 -8.423 1.00 88.75 101 THR A N 1
ATOM 751 C CA . THR A 1 101 ? 2.573 -8.430 -9.489 1.00 88.75 101 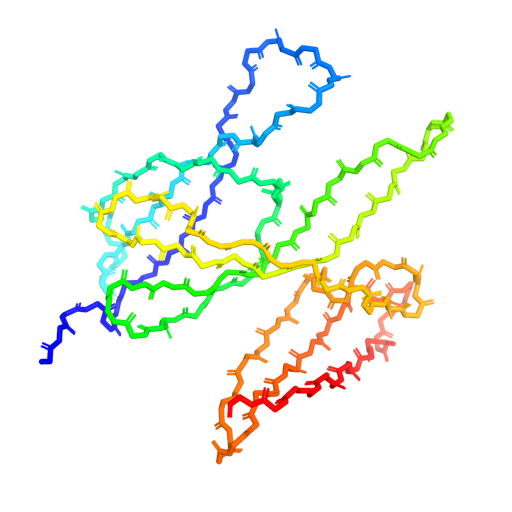THR A CA 1
ATOM 752 C C . THR A 1 101 ? 2.185 -7.876 -10.857 1.00 88.75 101 THR A C 1
ATOM 754 O O . THR A 1 101 ? 2.951 -8.015 -11.808 1.00 88.75 101 THR A O 1
ATOM 757 N N . ALA A 1 102 ? 1.009 -7.252 -10.969 1.00 89.75 102 ALA A N 1
ATOM 758 C CA . ALA A 1 102 ? 0.600 -6.573 -12.186 1.00 89.75 102 ALA A CA 1
ATOM 759 C C . ALA A 1 102 ? 1.540 -5.397 -12.463 1.00 89.75 102 ALA A C 1
ATOM 761 O O . ALA A 1 102 ? 1.781 -4.562 -11.587 1.00 89.75 102 ALA A O 1
ATOM 762 N N . LEU A 1 103 ? 2.049 -5.349 -13.690 1.00 87.88 103 LEU A N 1
ATOM 763 C CA . LEU A 1 103 ? 2.883 -4.263 -14.173 1.00 87.88 103 LEU A CA 1
ATOM 764 C C . LEU A 1 103 ? 2.081 -3.356 -15.099 1.00 87.88 103 LEU A C 1
ATOM 766 O O . LEU A 1 103 ? 1.161 -3.788 -15.797 1.00 87.88 103 LEU A O 1
ATOM 770 N N . SER A 1 104 ? 2.466 -2.094 -15.086 1.00 85.56 104 SER A N 1
ATOM 771 C CA . SER A 1 104 ? 2.014 -1.065 -15.999 1.00 85.56 104 SER A CA 1
ATOM 772 C C . SER A 1 104 ? 2.625 -1.264 -17.396 1.00 85.56 104 SER A C 1
ATOM 774 O O . SER A 1 104 ? 3.470 -2.145 -17.603 1.00 85.56 104 SER A O 1
ATOM 776 N N . ARG A 1 105 ? 2.215 -0.465 -18.390 1.00 82.62 105 ARG A N 1
ATOM 777 C CA . ARG A 1 105 ? 2.789 -0.569 -19.747 1.00 82.62 105 ARG A CA 1
ATOM 778 C C . ARG A 1 105 ? 4.266 -0.181 -19.790 1.00 82.62 105 ARG A C 1
ATOM 780 O O . ARG A 1 105 ? 5.002 -0.755 -20.590 1.00 82.62 105 ARG A O 1
ATOM 787 N N . SER A 1 106 ? 4.690 0.751 -18.935 1.00 79.81 106 SER A N 1
ATOM 788 C CA . SER A 1 106 ? 6.097 1.138 -18.756 1.00 79.81 106 SER A CA 1
ATOM 789 C C . SER A 1 106 ? 6.918 0.086 -17.991 1.00 79.81 106 SER A C 1
ATOM 791 O O . SER A 1 106 ? 8.139 0.202 -17.896 1.00 79.81 106 SER A O 1
ATOM 793 N N . GLY A 1 107 ? 6.274 -0.96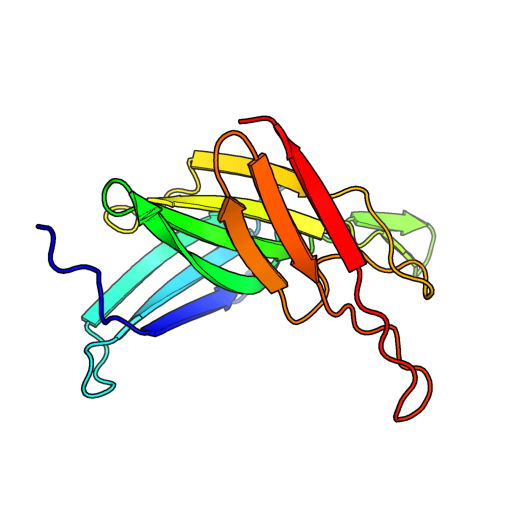8 -17.472 1.00 82.50 107 GLY A N 1
ATOM 794 C CA . GLY A 1 107 ? 6.917 -2.029 -16.695 1.00 82.50 107 GLY A CA 1
ATOM 795 C C . GLY A 1 107 ? 7.079 -1.709 -15.206 1.00 82.50 107 GLY A C 1
ATOM 796 O O . GLY A 1 107 ? 7.744 -2.467 -14.499 1.00 82.50 107 GLY A O 1
ATOM 797 N N . GLN A 1 108 ? 6.480 -0.621 -14.716 1.00 85.38 108 GLN A N 1
ATOM 798 C CA . GLN A 1 108 ? 6.454 -0.271 -13.295 1.00 85.38 108 GLN A CA 1
ATOM 799 C C . GLN A 1 108 ? 5.363 -1.048 -12.549 1.00 85.38 108 GLN A C 1
ATOM 801 O O . GLN A 1 108 ? 4.454 -1.616 -13.154 1.00 85.38 108 GLN A O 1
ATOM 806 N N . GLY A 1 109 ? 5.444 -1.097 -11.217 1.00 88.44 109 GLY A N 1
ATOM 807 C CA . GLY A 1 109 ? 4.402 -1.711 -10.394 1.00 88.44 109 GLY A CA 1
ATOM 808 C C . GLY A 1 109 ? 3.042 -1.045 -10.615 1.00 88.44 109 GLY A C 1
ATOM 809 O O . GLY A 1 109 ? 2.937 0.176 -10.640 1.00 88.44 109 GLY A O 1
ATOM 810 N N . GLY A 1 110 ? 1.977 -1.839 -10.740 1.00 89.75 110 GLY A N 1
ATOM 811 C CA . GLY A 1 110 ? 0.639 -1.320 -11.030 1.00 89.75 110 GLY A CA 1
ATOM 812 C C . GLY A 1 110 ? 0.075 -0.372 -9.966 1.00 89.75 110 GLY A C 1
ATOM 813 O O . GLY A 1 110 ? -0.853 0.363 -10.259 1.00 89.75 110 GLY A O 1
ATOM 814 N N . THR A 1 111 ? 0.627 -0.355 -8.750 1.00 92.12 111 THR A N 1
ATOM 815 C CA . THR A 1 111 ? 0.237 0.572 -7.673 1.00 92.12 111 THR A CA 1
ATOM 816 C C . THR A 1 111 ? 1.145 1.802 -7.584 1.00 92.12 111 THR A C 1
ATOM 818 O O . THR A 1 111 ? 1.186 2.442 -6.541 1.00 92.12 111 THR A O 1
ATOM 821 N N . PHE A 1 112 ? 1.945 2.090 -8.615 1.00 89.19 112 PHE A N 1
ATOM 822 C CA . PHE A 1 112 ? 2.846 3.242 -8.651 1.00 89.19 112 PHE A CA 1
ATOM 823 C C . PHE A 1 112 ? 2.045 4.464 -9.101 1.00 89.19 112 PHE A C 1
ATOM 825 O O . PHE A 1 112 ? 1.921 4.665 -10.307 1.00 89.19 112 PHE A O 1
ATOM 832 N N . ASN A 1 113 ? 1.518 5.239 -8.138 1.00 87.56 113 ASN A N 1
ATOM 833 C CA . ASN A 1 113 ? 0.531 6.333 -8.256 1.00 87.56 113 ASN A CA 1
ATOM 834 C C . ASN A 1 113 ? -0.916 5.881 -7.934 1.00 87.56 113 ASN A C 1
ATOM 836 O O . ASN A 1 113 ? -1.113 4.869 -7.261 1.00 87.56 113 ASN A O 1
ATOM 840 N N . ALA A 1 114 ? -1.915 6.668 -8.347 1.00 88.56 114 ALA A N 1
ATOM 841 C CA . ALA A 1 114 ? -3.270 6.628 -7.813 1.00 88.56 114 ALA A CA 1
ATOM 842 C C . ALA A 1 114 ? -3.971 5.264 -7.951 1.00 88.56 114 ALA A C 1
ATOM 844 O O . ALA A 1 114 ? -4.002 4.642 -9.016 1.00 88.56 114 ALA A O 1
ATOM 845 N N . THR A 1 115 ? -4.627 4.843 -6.876 1.00 92.62 115 THR A N 1
ATOM 846 C CA . THR A 1 115 ? -5.328 3.570 -6.721 1.00 92.62 115 THR A CA 1
ATOM 847 C C . THR A 1 115 ? -6.646 3.752 -5.968 1.00 92.62 115 THR A C 1
ATOM 849 O O . THR A 1 115 ? -6.761 4.522 -5.019 1.00 92.62 115 THR A O 1
ATOM 852 N N . HIS A 1 116 ? -7.670 3.007 -6.376 1.00 92.75 116 HIS A N 1
ATOM 853 C CA . HIS A 1 116 ? -8.960 2.940 -5.701 1.00 92.75 116 HIS A CA 1
ATOM 854 C C . HIS A 1 116 ? -9.388 1.485 -5.534 1.00 92.75 116 HIS A C 1
ATOM 856 O O . HIS A 1 116 ? -9.396 0.718 -6.497 1.00 92.75 116 HIS A O 1
ATOM 862 N N . LEU A 1 117 ? -9.778 1.119 -4.316 1.00 91.81 117 LEU A N 1
ATOM 863 C CA . LEU A 1 117 ? -10.293 -0.203 -3.981 1.00 91.81 117 LEU A CA 1
ATOM 864 C C . LEU A 1 117 ? -11.804 -0.138 -3.774 1.00 91.81 117 LEU A C 1
ATOM 866 O O . LEU A 1 117 ? -12.311 0.731 -3.067 1.00 91.81 117 LEU A O 1
ATOM 870 N N . GLN A 1 118 ? -12.510 -1.094 -4.365 1.00 92.25 118 GLN A N 1
ATOM 871 C CA . GLN A 1 118 ? -13.955 -1.220 -4.283 1.00 92.25 118 GLN A CA 1
ATOM 872 C C . GLN A 1 118 ? -14.333 -2.672 -4.001 1.00 92.25 118 GLN A C 1
ATOM 874 O O . GLN A 1 118 ? -13.934 -3.577 -4.730 1.00 92.25 118 GLN A O 1
ATOM 879 N N . VAL A 1 119 ? -15.166 -2.883 -2.986 1.00 91.38 119 VAL A N 1
ATOM 880 C CA . VAL A 1 119 ? -15.855 -4.160 -2.781 1.00 91.38 119 VAL A CA 1
ATOM 881 C C . VAL A 1 119 ? -17.178 -4.132 -3.546 1.00 91.38 119 VAL A C 1
ATOM 883 O O . VAL A 1 119 ? -17.948 -3.177 -3.430 1.00 91.38 119 VAL A O 1
ATOM 886 N N . SER A 1 120 ? -17.444 -5.168 -4.339 1.00 87.62 120 SER A N 1
ATOM 887 C CA . SER A 1 120 ? -18.694 -5.346 -5.078 1.00 87.62 120 SER A CA 1
ATOM 888 C C . SER A 1 120 ? -19.136 -6.804 -4.984 1.00 87.62 120 SER A C 1
ATOM 890 O O . SER A 1 120 ? -18.619 -7.661 -5.694 1.00 87.62 120 SER A O 1
ATOM 892 N N . GLY A 1 121 ? -20.078 -7.089 -4.080 1.00 91.69 121 GLY A N 1
ATOM 893 C CA . GLY A 1 121 ? -20.512 -8.460 -3.803 1.00 91.69 121 GLY A CA 1
ATOM 894 C C . GLY A 1 121 ? -19.389 -9.295 -3.186 1.00 91.69 121 GLY A C 1
ATOM 895 O O . GLY A 1 121 ? -18.849 -8.924 -2.149 1.00 91.69 121 GLY A O 1
ATOM 896 N N . ASP A 1 122 ? -19.050 -10.396 -3.849 1.00 94.50 122 ASP A N 1
ATOM 897 C CA . ASP A 1 122 ? -17.983 -11.352 -3.525 1.00 94.50 122 ASP A CA 1
ATOM 898 C C . ASP A 1 122 ? -16.651 -11.022 -4.225 1.00 94.50 122 ASP A C 1
ATOM 900 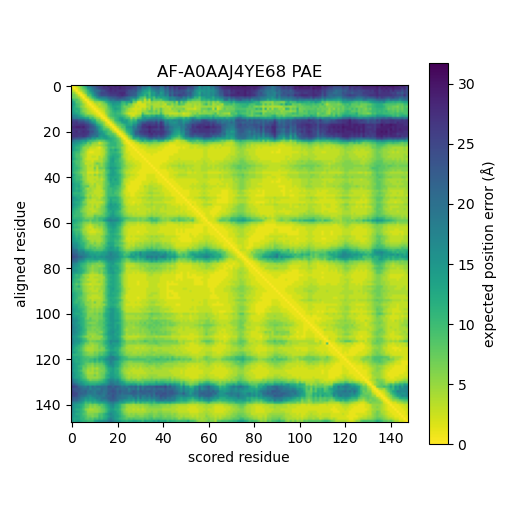O O . ASP A 1 122 ? -15.770 -11.872 -4.354 1.00 94.50 122 ASP A O 1
ATOM 904 N N . ARG A 1 123 ? -16.496 -9.786 -4.719 1.00 95.12 123 ARG A N 1
ATOM 905 C CA . ARG A 1 123 ? -15.289 -9.339 -5.423 1.00 95.12 123 ARG A CA 1
ATOM 906 C C . ARG A 1 123 ? -14.668 -8.108 -4.789 1.00 95.12 123 ARG A C 1
ATOM 908 O O . ARG A 1 123 ? -15.352 -7.140 -4.450 1.00 95.12 123 ARG A O 1
ATOM 915 N N . LEU A 1 124 ? -13.341 -8.116 -4.742 1.00 92.25 124 LEU A N 1
ATOM 916 C CA . LEU A 1 124 ? -12.507 -6.940 -4.556 1.00 92.25 124 LEU A CA 1
ATOM 917 C C . LEU A 1 124 ? -11.982 -6.489 -5.919 1.00 92.25 124 LEU A C 1
ATOM 919 O O . LEU A 1 124 ? -11.306 -7.244 -6.617 1.00 92.25 124 LEU A O 1
ATOM 923 N N . ARG A 1 125 ? -12.262 -5.240 -6.280 1.00 94.94 125 ARG A N 1
ATOM 924 C CA . ARG A 1 125 ? -11.750 -4.597 -7.487 1.00 94.94 125 ARG A CA 1
ATOM 925 C C . ARG A 1 125 ? -10.787 -3.480 -7.115 1.00 94.94 125 ARG A C 1
ATOM 927 O O . ARG A 1 125 ? -11.100 -2.647 -6.268 1.00 94.94 125 ARG A O 1
ATOM 934 N N . MET A 1 126 ? -9.645 -3.439 -7.790 1.00 93.62 126 MET A N 1
ATOM 935 C CA . MET A 1 126 ? -8.706 -2.328 -7.747 1.00 93.62 126 MET A CA 1
ATOM 936 C C . MET A 1 126 ? -8.680 -1.624 -9.097 1.00 93.62 126 MET A C 1
ATOM 938 O O . MET A 1 126 ? -8.431 -2.250 -10.125 1.00 93.62 126 MET A O 1
ATOM 942 N N . TYR A 1 127 ? -8.898 -0.317 -9.077 1.00 94.12 127 TYR A N 1
ATOM 943 C CA . TYR A 1 127 ? -8.649 0.579 -10.195 1.00 94.12 127 TYR A CA 1
ATOM 944 C C . TYR A 1 127 ? -7.328 1.283 -9.931 1.00 94.12 127 TYR A C 1
ATOM 946 O O . TYR A 1 127 ? -7.184 1.932 -8.899 1.00 94.12 127 TYR A O 1
ATOM 954 N N . ALA A 1 128 ? -6.372 1.155 -10.834 1.00 92.50 128 ALA A N 1
ATOM 955 C CA . ALA A 1 128 ? -5.068 1.777 -10.713 1.00 92.50 128 ALA A CA 1
ATOM 956 C C . ALA A 1 128 ? -4.778 2.644 -11.935 1.00 92.50 128 ALA A C 1
ATOM 958 O O . ALA A 1 128 ? -5.080 2.261 -13.067 1.00 92.50 128 ALA A O 1
ATOM 959 N N . LEU A 1 129 ? -4.179 3.803 -11.694 1.00 90.94 129 LEU A N 1
ATOM 960 C CA . LEU A 1 129 ? -3.658 4.719 -12.699 1.00 90.94 129 LEU A CA 1
ATOM 961 C C . LEU A 1 129 ? -2.144 4.811 -12.496 1.00 90.94 129 LEU A C 1
ATOM 963 O O . LEU A 1 129 ? -1.678 5.772 -11.881 1.00 90.94 129 LEU A O 1
ATOM 967 N N . PRO A 1 130 ? -1.381 3.808 -12.966 1.00 86.88 130 PRO A N 1
ATOM 968 C CA . PRO A 1 130 ? 0.062 3.843 -12.849 1.00 86.88 130 PRO A CA 1
ATOM 969 C C . PRO A 1 130 ? 0.631 5.049 -13.593 1.00 86.88 130 PRO A C 1
ATOM 971 O O . PRO A 1 130 ? 0.033 5.537 -14.562 1.00 86.88 130 PRO A O 1
ATOM 974 N N . ASP A 1 131 ? 1.820 5.483 -13.192 1.00 79.56 131 ASP A N 1
ATOM 975 C CA . ASP A 1 131 ? 2.579 6.508 -13.909 1.00 79.56 131 ASP A CA 1
ATOM 976 C C . ASP A 1 131 ? 3.181 5.976 -15.228 1.00 79.56 131 ASP A C 1
ATOM 978 O O . ASP A 1 131 ? 4.384 5.861 -15.414 1.00 79.56 131 ASP A O 1
ATOM 982 N N . ASP A 1 132 ? 2.309 5.614 -16.169 1.00 73.12 132 ASP A N 1
ATOM 983 C CA . ASP A 1 132 ? 2.652 5.088 -17.498 1.00 73.12 132 ASP A CA 1
ATOM 984 C C . ASP A 1 132 ? 2.987 6.187 -18.525 1.00 73.12 132 ASP A C 1
ATOM 986 O O . ASP A 1 132 ? 3.151 5.915 -19.718 1.00 73.12 132 ASP A O 1
ATOM 990 N N . ALA A 1 133 ? 2.998 7.452 -18.105 1.00 62.06 133 ALA A N 1
ATOM 991 C CA . ALA A 1 133 ? 2.991 8.581 -19.018 1.00 62.06 133 ALA A CA 1
ATOM 992 C C . ALA A 1 133 ? 4.405 9.083 -19.340 1.00 62.06 133 ALA A C 1
ATOM 994 O O . ALA A 1 133 ? 4.882 10.056 -18.767 1.00 62.06 133 ALA A O 1
ATOM 995 N N . ASP A 1 134 ? 5.003 8.551 -20.407 1.00 64.19 134 ASP A N 1
ATOM 996 C CA . ASP A 1 134 ? 6.151 9.209 -21.056 1.00 64.19 134 ASP A CA 1
ATOM 997 C C . ASP A 1 134 ? 5.737 10.533 -21.742 1.00 64.19 134 ASP A C 1
ATOM 999 O O . ASP A 1 134 ? 6.578 11.337 -22.159 1.00 64.19 134 ASP A O 1
ATOM 1003 N N . ARG A 1 135 ? 4.421 10.746 -21.930 1.00 55.00 135 ARG A N 1
ATOM 1004 C CA . ARG A 1 135 ? 3.800 11.936 -22.536 1.00 55.00 135 ARG A CA 1
ATOM 1005 C C . ARG A 1 135 ? 2.416 12.216 -21.928 1.00 55.00 135 ARG A C 1
ATOM 1007 O O . ARG A 1 135 ? 1.702 11.269 -21.591 1.00 55.00 135 ARG A O 1
ATOM 1014 N N . PRO A 1 136 ? 1.971 13.487 -21.878 1.00 59.53 136 PRO A N 1
ATOM 1015 C CA . PRO A 1 136 ? 0.624 13.837 -21.425 1.00 59.53 136 PRO A CA 1
ATOM 1016 C C . PRO A 1 136 ? -0.474 13.075 -22.188 1.00 59.53 136 PRO A C 1
ATOM 1018 O O . PRO A 1 136 ? -0.440 12.999 -23.417 1.00 59.53 136 PRO A O 1
ATOM 1021 N N . GLY A 1 137 ? -1.465 12.543 -21.465 1.00 63.28 137 GLY A N 1
ATOM 1022 C CA . GLY A 1 137 ? -2.650 11.892 -22.045 1.00 63.28 137 GLY A CA 1
ATOM 1023 C C . GLY A 1 137 ? -2.516 10.397 -22.366 1.00 63.28 137 GLY A C 1
ATOM 1024 O O . GLY A 1 137 ? -3.397 9.857 -23.028 1.00 63.28 137 GLY A O 1
ATOM 1025 N N . GLN A 1 138 ? -1.447 9.727 -21.918 1.00 69.25 138 GLN A N 1
ATOM 1026 C CA . GLN A 1 138 ? -1.225 8.287 -22.152 1.00 69.25 138 GLN A CA 1
ATOM 1027 C C . GLN A 1 138 ? -1.468 7.390 -20.928 1.00 69.25 138 GLN A C 1
ATOM 1029 O O . GLN A 1 138 ? -1.255 6.180 -21.009 1.00 69.25 138 GLN A O 1
ATOM 1034 N N . SER A 1 139 ? -1.941 7.954 -19.813 1.00 70.81 139 SER A N 1
ATOM 1035 C CA . SER A 1 139 ? -2.250 7.187 -18.605 1.00 70.81 139 SER A CA 1
ATOM 1036 C C . SER A 1 139 ? -3.249 6.072 -18.912 1.00 70.81 139 SER A C 1
ATOM 1038 O O . SER A 1 139 ? -4.298 6.299 -19.520 1.00 70.81 139 SER A O 1
ATOM 1040 N N . CYS A 1 140 ? -2.909 4.857 -18.499 1.00 79.44 140 CYS A N 1
ATOM 1041 C CA . CYS A 1 140 ? -3.749 3.685 -18.677 1.00 79.44 140 CYS A CA 1
ATOM 1042 C C . CYS A 1 140 ? -4.438 3.343 -17.359 1.00 79.44 140 CYS A C 1
ATOM 1044 O O . CYS A 1 140 ? -3.816 3.363 -16.303 1.00 79.44 140 CYS A O 1
ATOM 1046 N N . LEU A 1 141 ? -5.726 3.005 -17.427 1.00 88.62 141 LEU A N 1
ATOM 1047 C CA . LEU A 1 141 ? -6.442 2.448 -16.286 1.00 88.62 141 LEU A CA 1
ATOM 1048 C C . LEU A 1 141 ? -6.207 0.937 -16.248 1.00 88.62 141 LEU A C 1
ATOM 1050 O O . LEU A 1 141 ? -6.621 0.221 -17.162 1.00 88.62 141 LEU A O 1
ATOM 1054 N N . LEU A 1 142 ? -5.569 0.455 -15.187 1.00 91.00 142 LEU A N 1
ATOM 1055 C CA . LEU A 1 142 ? -5.521 -0.962 -14.854 1.00 91.00 142 LEU A CA 1
ATOM 1056 C C . LEU A 1 142 ? -6.703 -1.297 -13.945 1.00 91.00 142 LEU A C 1
ATOM 1058 O O . LEU A 1 142 ? -6.944 -0.617 -12.950 1.00 91.00 142 LEU A O 1
ATOM 1062 N N . VAL A 1 143 ? -7.429 -2.361 -14.278 1.00 93.62 143 VAL A N 1
ATOM 1063 C CA . VAL A 1 143 ? -8.491 -2.907 -13.429 1.00 93.62 143 VAL A CA 1
ATOM 1064 C C . VAL A 1 143 ? -8.101 -4.327 -13.057 1.00 93.62 143 VAL A C 1
ATOM 1066 O O . VAL A 1 143 ? -7.988 -5.184 -13.931 1.00 93.62 143 VAL A O 1
ATOM 1069 N N . LEU A 1 144 ? -7.863 -4.558 -11.769 1.00 92.19 144 LEU A N 1
ATOM 1070 C CA . LEU A 1 144 ? -7.558 -5.874 -11.213 1.00 92.19 144 LEU A CA 1
ATOM 1071 C C . LEU A 1 144 ? -8.730 -6.331 -10.351 1.00 92.19 144 LEU A C 1
ATOM 1073 O O . LEU A 1 144 ? -9.327 -5.527 -9.638 1.00 92.19 144 LEU A O 1
ATOM 1077 N N . GLU A 1 145 ? -9.045 -7.619 -10.396 1.00 94.00 145 GLU A N 1
ATOM 1078 C CA . GLU A 1 145 ? -10.138 -8.204 -9.623 1.00 94.00 145 GLU A CA 1
ATOM 1079 C C . GLU A 1 145 ? -9.686 -9.484 -8.931 1.00 94.00 145 GLU A C 1
ATOM 1081 O O . GLU A 1 145 ? -8.921 -10.269 -9.494 1.00 94.00 145 GLU A O 1
ATOM 1086 N N . ALA A 1 146 ? -10.194 -9.696 -7.722 1.00 91.81 146 ALA A N 1
ATOM 1087 C CA . ALA A 1 146 ? -10.048 -10.926 -6.961 1.00 91.81 146 ALA A CA 1
ATOM 1088 C C . ALA A 1 146 ? -11.376 -11.280 -6.279 1.00 91.81 146 ALA A C 1
ATOM 1090 O O . ALA A 1 146 ? -12.168 -10.393 -5.957 1.00 91.81 146 ALA A O 1
ATOM 1091 N N . GLU A 1 147 ? -11.616 -12.570 -6.070 1.00 93.00 147 GLU A N 1
ATOM 1092 C CA . GLU A 1 147 ? -12.735 -13.068 -5.260 1.00 93.00 147 GLU A CA 1
ATOM 1093 C C . GLU A 1 147 ? -12.372 -12.970 -3.769 1.00 93.00 147 GLU A C 1
ATOM 1095 O O . GLU A 1 147 ? -11.200 -13.149 -3.417 1.00 93.00 147 GLU A O 1
ATOM 1100 N N . ILE A 1 148 ? -13.352 -12.648 -2.917 1.00 86.31 148 ILE A N 1
ATOM 1101 C CA . ILE A 1 148 ? -13.186 -12.471 -1.462 1.00 86.31 148 ILE A CA 1
ATOM 1102 C C . ILE A 1 148 ? -14.168 -13.308 -0.647 1.00 86.31 148 ILE A C 1
ATOM 1104 O O . ILE A 1 148 ? -15.314 -13.508 -1.105 1.00 86.31 148 ILE A O 1
#

Nearest PDB structures (foldseek):
  8uws-assembly1_A  TM=6.438E-01  e=3.517E-02  Enterobacter hormaechei
  5u97-assembly2_C  TM=4.753E-01  e=1.249E-02  Neurospora crassa OR74A
  8fu2-assembly2_C  TM=4.754E-01  e=1.459E-02  Neurospora crassa
  8uws-assembly1_C  TM=6.495E-01  e=1.423E-01  Enterobacter hormaechei
  7phw-assembly1_A  TM=4.649E-01  e=7.854E-01  Plasmodium falciparum 3D7

Radius of gyration: 16.17 Å; Cα contacts (8 Å, |Δi|>4): 335; chains: 1; bounding box: 45×34×40 Å

Sequence (148 aa):
MSSVNRCAVASRRASASRISASRRAASHEILTFTPAGELHRELVGQSHFGDFQDCVVAEGDCMIWTGIAEYPNGPGGALQPGGLANIDMNTGYFRYEVPVTALSRSGQGGTFNATHLQVSGDRLRMYALPDDADRPGQSCLLVLEAEI